Protein AF-A0A7C1C147-F1 (afdb_monomer_lite)

Sequence (130 aa):
MLKQEEIDILKSIWKKDAENFMTCPKCGSSLTIVQLGPRVKPGVDRILYETVVECSRCSFNIKTSSFTVYGAVKDFDDETIEIASWSSTGSREVYTFNHHLDKNLLKELKSSGELVEFLIVNGYAIVVIG

pLDDT: mean 88.06, std 9.58, range [57.97, 98.06]

Foldseek 3Di:
DDDPVLVVLVVQCQDQPPQRNQADPPPRAGKDKDFDDWDDDPPDLFTKTFIWTDGPPDGDIDTWIKGKFWFFFQDDDPFKTWGFGADSVRDTDIDIATENDDPVVSVVRNVVRDTWMFMAIPRYRYDTDD

Secondary structure (DSSP, 8-state):
---HHHHHHHHHHT-S-TTTTTB-TTTSPBEEEEEEEEE--TT--S-EEEEEEEESSSS-EEEEEEEEEEEEEEEE-SSEEEEEEE-TTS-EEEEEEEE---HHHHHHHHHHT--EEEEEETTEEEEEE-

Structure (mmCIF, N/CA/C/O backbone):
data_AF-A0A7C1C147-F1
#
_entry.id   AF-A0A7C1C147-F1
#
loop_
_atom_site.group_PDB
_atom_site.id
_atom_site.type_symbol
_atom_site.label_atom_id
_atom_site.label_alt_id
_atom_site.label_comp_id
_atom_site.label_asym_id
_atom_site.label_entity_id
_atom_site.label_seq_id
_atom_site.pdbx_PDB_ins_code
_atom_site.Cartn_x
_atom_site.Cartn_y
_atom_site.Cartn_z
_atom_site.occupancy
_atom_site.B_iso_or_equiv
_atom_site.auth_seq_id
_atom_site.auth_comp_id
_atom_site.auth_asym_id
_atom_site.auth_atom_id
_atom_site.pdbx_PDB_model_num
ATOM 1 N N . MET A 1 1 ? -16.489 -9.459 -3.087 1.00 62.50 1 MET A N 1
ATOM 2 C CA . MET A 1 1 ? -16.186 -8.037 -3.345 1.00 62.50 1 MET A CA 1
ATOM 3 C C . MET A 1 1 ? -16.601 -7.260 -2.116 1.00 62.50 1 MET A C 1
ATOM 5 O O . MET A 1 1 ? -17.591 -7.656 -1.512 1.00 62.50 1 MET A O 1
ATOM 9 N N . LEU A 1 2 ? -15.832 -6.238 -1.740 1.00 76.06 2 LEU A N 1
ATOM 10 C CA . LEU A 1 2 ? -16.212 -5.304 -0.679 1.00 76.06 2 LEU A CA 1
ATOM 11 C C . LEU A 1 2 ? -17.491 -4.555 -1.070 1.00 76.06 2 LEU A C 1
ATOM 13 O O . LEU A 1 2 ? -17.688 -4.254 -2.250 1.00 76.06 2 LEU A O 1
ATOM 17 N N . LYS A 1 3 ? -18.345 -4.256 -0.093 1.00 83.81 3 LYS A N 1
ATOM 18 C CA . LYS A 1 3 ? -19.471 -3.330 -0.260 1.00 83.81 3 LYS A CA 1
ATOM 19 C C . LYS A 1 3 ? -18.956 -1.891 -0.353 1.00 83.81 3 LYS A C 1
ATOM 21 O O . LYS A 1 3 ? -17.877 -1.586 0.148 1.00 83.81 3 LYS A O 1
ATOM 26 N N . GLN A 1 4 ? -19.744 -0.994 -0.947 1.00 83.06 4 GLN A N 1
ATOM 27 C CA . GLN A 1 4 ? -19.362 0.417 -1.089 1.00 83.06 4 GLN A CA 1
ATOM 28 C C . GLN A 1 4 ? -19.036 1.070 0.266 1.00 83.06 4 GLN A C 1
ATOM 30 O O . GLN A 1 4 ? -18.000 1.708 0.399 1.00 83.06 4 GLN A O 1
ATOM 35 N N . GLU A 1 5 ? -19.843 0.803 1.295 1.00 84.25 5 GLU A N 1
ATOM 36 C CA . GLU A 1 5 ? -19.602 1.280 2.666 1.00 84.25 5 GLU A CA 1
ATOM 37 C C . GLU A 1 5 ? -18.246 0.816 3.223 1.00 84.25 5 GLU A C 1
ATOM 39 O O . GLU A 1 5 ? -17.530 1.578 3.865 1.00 84.25 5 GLU A O 1
ATOM 44 N N . GLU A 1 6 ? -17.858 -0.432 2.950 1.00 83.69 6 GLU A N 1
ATOM 45 C CA . GLU A 1 6 ? -16.577 -0.992 3.385 1.00 83.69 6 GLU A CA 1
ATOM 46 C C . GLU A 1 6 ? -15.401 -0.338 2.643 1.00 83.69 6 GLU A C 1
ATOM 48 O O . GLU A 1 6 ? -14.361 -0.055 3.241 1.00 83.69 6 GLU A O 1
ATOM 53 N N . ILE A 1 7 ? -15.576 -0.045 1.350 1.00 83.25 7 ILE A N 1
ATOM 54 C CA . ILE A 1 7 ? -14.598 0.705 0.554 1.00 83.25 7 ILE A CA 1
ATOM 55 C C . ILE A 1 7 ? -14.424 2.110 1.132 1.00 83.25 7 ILE A C 1
ATOM 57 O O . ILE A 1 7 ? -13.290 2.548 1.312 1.00 83.25 7 ILE A O 1
ATOM 61 N N . ASP A 1 8 ? -15.515 2.800 1.451 1.00 84.94 8 ASP A N 1
ATOM 62 C CA . ASP A 1 8 ? -15.472 4.167 1.970 1.00 84.94 8 ASP A CA 1
ATOM 63 C C . ASP A 1 8 ? -14.829 4.225 3.363 1.00 84.94 8 ASP A C 1
ATOM 65 O O . ASP A 1 8 ? -14.016 5.112 3.634 1.00 84.94 8 ASP A O 1
ATOM 69 N N . ILE A 1 9 ? -15.093 3.225 4.212 1.00 86.12 9 ILE A N 1
ATOM 70 C CA . ILE A 1 9 ? -14.406 3.060 5.498 1.00 86.12 9 ILE A CA 1
ATOM 71 C C . ILE A 1 9 ? -12.903 2.843 5.288 1.00 86.12 9 ILE A C 1
ATOM 73 O O . ILE A 1 9 ? -12.106 3.532 5.922 1.00 86.12 9 ILE A O 1
ATOM 77 N N . LEU A 1 10 ? -12.488 1.945 4.388 1.00 85.31 10 LEU A N 1
ATOM 78 C CA . LEU A 1 10 ? -11.062 1.730 4.103 1.00 85.31 10 LEU A CA 1
ATOM 79 C C . LEU A 1 10 ? -10.394 3.005 3.597 1.00 85.31 10 LEU A C 1
ATOM 81 O O . LEU A 1 10 ? -9.358 3.394 4.121 1.00 85.31 10 LEU A O 1
ATOM 85 N N . LYS A 1 11 ? -11.018 3.703 2.643 1.00 82.81 11 LYS A N 1
ATOM 86 C CA . LYS A 1 11 ? -10.525 5.001 2.165 1.00 82.81 11 LYS A CA 1
ATOM 87 C C . LYS A 1 11 ? -10.357 5.996 3.308 1.00 82.81 11 LYS A C 1
ATOM 89 O O . LYS A 1 11 ? -9.387 6.743 3.309 1.00 82.81 11 LYS A O 1
ATOM 94 N N . SER A 1 12 ? -11.278 6.002 4.276 1.00 82.88 12 SER A N 1
ATOM 95 C CA . SER A 1 12 ? -11.190 6.872 5.451 1.00 82.88 12 SER A CA 1
ATOM 96 C C . SER A 1 12 ? -10.023 6.518 6.377 1.00 82.88 12 SER A C 1
ATOM 98 O O . SER A 1 12 ? -9.395 7.428 6.903 1.00 82.88 12 SER A O 1
ATOM 100 N N . ILE A 1 13 ? -9.680 5.231 6.508 1.00 86.31 13 ILE A N 1
ATOM 101 C CA . ILE A 1 13 ? -8.523 4.757 7.289 1.00 86.31 13 ILE A CA 1
ATOM 102 C C . ILE A 1 13 ? -7.201 5.196 6.638 1.00 86.31 13 ILE A C 1
ATOM 104 O O . ILE A 1 13 ? -6.216 5.450 7.331 1.00 86.31 13 ILE A O 1
ATOM 108 N N . TRP A 1 14 ? -7.191 5.308 5.306 1.00 83.94 14 TRP A N 1
ATOM 109 C CA . TRP A 1 14 ? -6.038 5.745 4.513 1.00 83.94 14 TRP A CA 1
ATOM 110 C C . TRP A 1 14 ? -5.969 7.265 4.303 1.00 83.94 14 TRP A C 1
ATOM 112 O O . TRP A 1 14 ? -5.057 7.738 3.621 1.00 83.94 14 TRP A O 1
ATOM 122 N N . LYS A 1 15 ? -6.935 8.04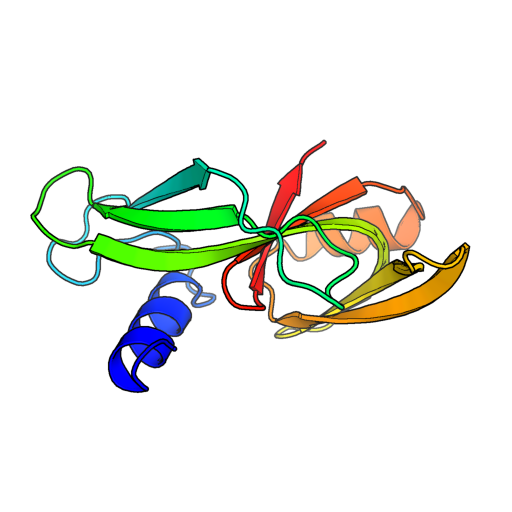3 4.822 1.00 72.56 15 LYS A N 1
ATOM 123 C CA . LYS A 1 15 ? -6.991 9.494 4.585 1.00 72.56 15 LYS A CA 1
ATOM 124 C C . LYS A 1 15 ? -5.733 10.196 5.090 1.00 72.56 15 LYS A C 1
ATOM 126 O O . LYS A 1 15 ? -5.102 9.788 6.055 1.00 72.56 15 LYS A O 1
ATOM 131 N N . LYS A 1 16 ? -5.406 11.289 4.400 1.00 57.97 16 LYS A N 1
ATOM 132 C CA . LYS A 1 16 ? -4.151 12.048 4.481 1.00 57.97 16 LYS A CA 1
ATOM 133 C C . LYS A 1 16 ? -3.917 12.806 5.798 1.00 57.97 16 LYS A C 1
ATOM 135 O O . LYS A 1 16 ? -2.849 13.385 5.969 1.00 57.97 16 LYS A O 1
ATOM 140 N N . ASP A 1 17 ? -4.874 12.791 6.722 1.00 65.44 17 ASP A N 1
ATOM 141 C CA . ASP A 1 17 ? -4.713 13.428 8.027 1.00 65.44 17 ASP A CA 1
ATOM 142 C C . ASP A 1 17 ? -3.870 12.517 8.922 1.00 65.44 17 ASP A C 1
ATOM 144 O O . ASP A 1 17 ? -4.345 11.485 9.395 1.00 65.44 17 ASP A O 1
ATOM 148 N N . ALA A 1 18 ? -2.610 12.900 9.144 1.00 59.09 18 ALA A N 1
ATOM 149 C CA . ALA A 1 18 ? -1.628 12.126 9.909 1.00 59.09 18 ALA A CA 1
ATOM 150 C C . ALA A 1 18 ? -2.103 11.739 11.327 1.00 59.09 18 ALA A C 1
ATOM 152 O O . ALA A 1 18 ? -1.648 10.739 11.871 1.00 59.09 18 ALA A O 1
ATOM 153 N N . GLU A 1 19 ? -3.044 12.487 11.913 1.00 63.78 19 GLU A N 1
ATOM 154 C CA . GLU A 1 19 ? -3.645 12.166 13.216 1.00 63.78 19 GLU A CA 1
ATOM 155 C C . GLU A 1 19 ? -4.578 10.941 13.172 1.00 63.78 19 GLU A C 1
ATOM 157 O O . GLU A 1 19 ? -4.815 10.302 14.196 1.00 63.78 19 GLU A O 1
ATOM 162 N N . ASN A 1 20 ? -5.102 10.594 11.993 1.00 69.31 20 ASN A N 1
ATOM 163 C CA . ASN A 1 20 ? -6.123 9.561 11.816 1.00 69.31 20 ASN A CA 1
ATOM 164 C C . ASN A 1 20 ? -5.683 8.397 10.911 1.00 69.31 20 ASN A C 1
ATOM 166 O O . ASN A 1 20 ? -6.481 7.485 10.670 1.00 69.31 20 ASN A O 1
ATOM 170 N N . PHE A 1 21 ? -4.437 8.391 10.421 1.00 83.69 21 PHE A N 1
ATOM 171 C CA . PHE A 1 21 ? -3.915 7.261 9.654 1.00 83.69 21 PHE A CA 1
ATOM 172 C C . PHE A 1 21 ? -3.888 6.002 10.519 1.00 83.69 21 PHE A C 1
ATOM 174 O O . PHE A 1 21 ? -3.368 6.011 11.634 1.00 83.69 21 PHE A O 1
ATOM 181 N N . MET A 1 22 ? -4.438 4.902 9.996 1.00 88.50 22 MET A N 1
ATOM 182 C CA . MET A 1 22 ? -4.506 3.634 10.730 1.00 88.50 22 MET A CA 1
ATOM 183 C C . MET A 1 22 ? -5.239 3.742 12.081 1.00 88.50 22 MET A C 1
ATOM 185 O O . MET A 1 22 ? -5.003 2.949 12.995 1.00 88.50 22 MET A O 1
ATOM 189 N N . THR A 1 23 ? -6.189 4.675 12.185 1.00 89.75 23 THR A N 1
ATOM 190 C CA . THR A 1 23 ? -7.041 4.858 13.363 1.00 89.75 23 THR A CA 1
ATOM 191 C C . THR A 1 23 ? -8.396 4.176 13.173 1.00 89.75 23 THR A C 1
ATOM 193 O O . THR A 1 23 ? -9.053 4.282 12.138 1.00 89.75 23 THR A O 1
ATOM 196 N N . CYS A 1 24 ? -8.843 3.446 14.195 1.00 90.81 24 CYS A N 1
ATOM 197 C CA . CYS A 1 24 ? -10.089 2.697 14.163 1.00 90.81 24 CYS A CA 1
ATOM 198 C C . CYS A 1 24 ? -11.298 3.645 14.146 1.00 90.81 24 CYS A C 1
ATOM 200 O O . CYS A 1 24 ? -11.493 4.387 15.113 1.00 90.81 24 CYS A O 1
ATOM 202 N N . PRO A 1 25 ? -12.201 3.538 13.154 1.00 89.62 25 PRO A N 1
ATOM 203 C CA . PRO A 1 25 ? -13.353 4.433 13.040 1.00 89.62 25 PRO A CA 1
ATOM 204 C C . PRO A 1 25 ? -14.410 4.219 14.136 1.00 89.62 25 PRO A C 1
ATOM 206 O O . PRO A 1 25 ? -15.299 5.047 14.299 1.00 89.62 25 PRO A O 1
ATOM 209 N N . LYS A 1 26 ? -14.347 3.108 14.888 1.00 91.31 26 LYS A N 1
ATOM 210 C CA . LYS A 1 26 ? -15.299 2.812 15.972 1.00 91.31 26 LYS A CA 1
ATOM 211 C C . LYS A 1 26 ? -14.854 3.309 17.345 1.00 91.31 26 LYS A C 1
ATOM 213 O O . LYS A 1 26 ? -15.705 3.637 18.163 1.00 91.31 26 LYS A O 1
ATOM 218 N N . CYS A 1 27 ? -13.554 3.288 17.636 1.00 92.19 27 CYS A N 1
ATOM 219 C CA . CYS A 1 27 ? -13.055 3.540 18.994 1.00 92.19 27 CYS A CA 1
ATOM 220 C C . CYS A 1 27 ? -11.766 4.371 19.061 1.00 92.19 27 CYS A C 1
ATOM 222 O O . CYS A 1 27 ? -11.197 4.500 20.144 1.00 92.19 27 CYS A O 1
ATOM 224 N N . GLY A 1 28 ? -11.264 4.872 17.927 1.00 89.62 28 GLY A N 1
ATOM 225 C CA . GLY A 1 28 ? -10.069 5.721 17.859 1.00 89.62 28 GLY A CA 1
ATOM 226 C C . GLY A 1 28 ? -8.748 5.031 18.219 1.00 89.62 28 GLY A C 1
ATOM 227 O O . GLY A 1 28 ? -7.735 5.696 18.371 1.00 89.62 28 GLY A O 1
ATOM 228 N N . SER A 1 29 ? -8.737 3.709 18.413 1.00 91.50 29 SER A N 1
ATOM 229 C CA . SER A 1 29 ? -7.512 2.947 18.712 1.00 91.50 29 SER A CA 1
ATOM 230 C C . SER A 1 29 ? -6.770 2.560 17.435 1.00 91.50 29 SER A C 1
ATOM 232 O O . SER A 1 29 ? -7.347 2.630 16.354 1.00 91.50 29 SER A O 1
ATOM 234 N N . SER A 1 30 ? -5.517 2.126 17.545 1.00 91.69 30 SER A N 1
ATOM 235 C CA . SER A 1 30 ? -4.726 1.724 16.382 1.00 91.69 30 SER A CA 1
ATOM 236 C C . SER A 1 30 ? -5.302 0.495 15.674 1.00 91.69 30 SER A C 1
ATOM 238 O O . SER A 1 30 ? -5.831 -0.437 16.295 1.00 91.69 30 SER A O 1
ATOM 240 N N . LEU A 1 31 ? -5.17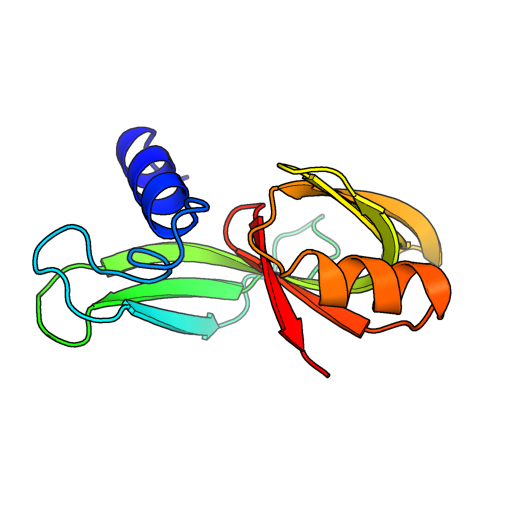5 0.506 14.352 1.00 92.81 31 LEU A N 1
ATOM 241 C CA . LEU A 1 31 ? -5.450 -0.621 13.477 1.00 92.81 31 LEU A CA 1
ATOM 242 C C . LEU A 1 31 ? -4.167 -1.402 13.192 1.00 92.81 31 LEU A C 1
ATOM 244 O O . LEU A 1 31 ? -3.053 -0.903 13.330 1.00 92.81 31 LEU A O 1
ATOM 248 N N . THR A 1 32 ? -4.324 -2.651 12.783 1.00 93.00 32 THR A N 1
ATOM 249 C CA . THR A 1 32 ? -3.241 -3.527 12.335 1.00 93.00 32 THR A CA 1
ATOM 250 C C . THR A 1 32 ? -3.639 -4.172 11.018 1.00 93.00 32 THR A C 1
ATOM 252 O O . THR A 1 32 ? -4.811 -4.485 10.805 1.00 93.00 32 THR A O 1
ATOM 255 N N . ILE A 1 33 ? -2.667 -4.342 10.123 1.00 93.44 33 ILE A N 1
ATOM 256 C CA . ILE A 1 33 ? -2.846 -5.021 8.839 1.00 93.44 33 ILE A CA 1
ATOM 257 C C . ILE A 1 33 ? -2.278 -6.426 8.979 1.00 93.44 33 ILE A C 1
ATOM 259 O O . ILE A 1 33 ? -1.084 -6.595 9.206 1.00 93.44 33 ILE A O 1
ATOM 263 N N . VAL A 1 34 ? -3.136 -7.427 8.831 1.00 92.94 34 VAL A N 1
ATOM 264 C CA . VAL A 1 34 ? -2.769 -8.839 8.920 1.00 92.94 34 VAL A CA 1
ATOM 265 C C . VAL A 1 34 ? -2.906 -9.461 7.536 1.00 92.94 34 VAL A C 1
ATOM 267 O O . VAL A 1 34 ? -4.017 -9.593 7.016 1.00 92.94 34 VAL A O 1
ATOM 270 N N . GLN A 1 35 ? -1.781 -9.836 6.926 1.00 91.31 35 GLN A N 1
ATOM 271 C CA . GLN A 1 35 ? -1.771 -10.644 5.706 1.00 91.31 35 GLN A CA 1
ATOM 272 C C . GLN A 1 35 ? -1.988 -12.116 6.082 1.00 91.31 35 GLN A C 1
ATOM 274 O O . GLN A 1 35 ? -1.227 -12.695 6.852 1.00 91.31 35 GLN A O 1
ATOM 279 N N . LEU A 1 36 ? -3.068 -12.702 5.570 1.00 89.75 36 LEU A N 1
ATOM 280 C CA . LEU A 1 36 ? -3.411 -14.114 5.722 1.00 89.75 36 LEU A CA 1
ATOM 281 C C . LEU A 1 36 ? -2.825 -14.927 4.556 1.00 89.75 36 LEU A C 1
ATOM 283 O O . LEU A 1 36 ? -1.913 -14.485 3.863 1.00 89.75 36 LEU A O 1
ATOM 287 N N . GLY A 1 37 ? -3.349 -16.133 4.327 1.00 84.19 37 GLY A N 1
ATOM 288 C CA . GLY A 1 37 ? -2.898 -17.000 3.244 1.00 84.19 37 GLY A CA 1
ATOM 289 C C . GLY A 1 37 ? -3.012 -16.355 1.851 1.00 84.19 37 GLY A C 1
ATOM 290 O O . GLY A 1 37 ? -3.919 -15.547 1.600 1.00 84.19 37 GLY A O 1
ATOM 291 N N . PRO A 1 38 ? -2.112 -16.724 0.921 1.00 86.38 38 PRO A N 1
ATOM 292 C CA . PRO A 1 38 ? -2.162 -16.234 -0.445 1.00 86.38 38 PRO A CA 1
ATOM 293 C C . PRO A 1 38 ? -3.427 -16.732 -1.156 1.00 86.38 38 PRO A C 1
ATOM 295 O O . PRO A 1 38 ? -3.819 -17.896 -1.058 1.00 86.38 38 PRO A O 1
ATOM 298 N N . ARG A 1 39 ? -4.045 -15.846 -1.931 1.00 80.25 39 ARG A N 1
ATOM 299 C CA . ARG A 1 39 ? -5.103 -16.148 -2.892 1.00 80.25 39 ARG A CA 1
ATOM 300 C C . ARG A 1 39 ? -4.509 -16.195 -4.288 1.00 80.25 39 ARG A C 1
ATOM 302 O O . ARG A 1 39 ? -4.333 -15.168 -4.940 1.00 80.25 39 ARG A O 1
ATOM 309 N N . VAL A 1 40 ? -4.273 -17.405 -4.777 1.00 69.31 40 VAL A N 1
ATOM 310 C CA . VAL A 1 40 ? -3.936 -17.615 -6.185 1.00 69.31 40 VAL A CA 1
ATOM 311 C C . VAL A 1 40 ? -5.235 -17.580 -6.985 1.00 69.31 40 VAL A C 1
ATOM 313 O O . VAL A 1 40 ? -6.106 -18.431 -6.808 1.00 69.31 40 VAL A O 1
ATOM 316 N N . LYS A 1 41 ? -5.398 -16.568 -7.840 1.00 66.88 41 LYS A N 1
ATOM 317 C CA . LYS A 1 41 ? -6.498 -16.515 -8.807 1.00 66.88 41 LYS A CA 1
ATOM 318 C C . LYS A 1 41 ? -5.962 -16.838 -10.201 1.00 66.88 41 LYS A C 1
ATOM 320 O O . LYS A 1 41 ? -4.975 -16.227 -10.602 1.00 66.88 41 LYS A O 1
ATOM 325 N N . PRO A 1 42 ? -6.613 -17.738 -10.958 1.00 59.44 42 PRO A N 1
ATOM 326 C CA . PRO A 1 42 ? -6.266 -17.963 -12.357 1.00 59.44 42 PRO A CA 1
ATOM 327 C C . PRO A 1 42 ? -6.292 -16.645 -13.147 1.00 59.44 42 PRO A C 1
ATOM 329 O O . PRO A 1 42 ? -7.256 -15.888 -13.037 1.00 59.44 42 PRO A O 1
ATOM 332 N N . GLY A 1 43 ? -5.233 -16.372 -13.914 1.00 63.72 43 GLY A N 1
ATOM 333 C CA . GLY A 1 43 ? -5.097 -15.156 -14.728 1.00 63.72 43 GLY A CA 1
ATOM 334 C C . GLY A 1 43 ? -4.699 -13.888 -13.963 1.00 63.72 43 GLY A C 1
ATOM 335 O O . GLY A 1 43 ? -4.715 -12.809 -14.547 1.00 63.72 43 GLY A O 1
ATOM 336 N N . VAL A 1 44 ? -4.372 -13.989 -12.670 1.00 65.62 44 VAL A N 1
ATOM 337 C CA . VAL A 1 44 ? -3.748 -12.898 -11.914 1.00 65.62 44 VAL A CA 1
ATOM 338 C C . VAL A 1 44 ? -2.302 -13.270 -11.659 1.00 65.62 44 VAL A C 1
ATOM 340 O O . VAL A 1 44 ? -2.012 -14.173 -10.878 1.00 65.62 44 VAL A O 1
ATOM 343 N N . ASP A 1 45 ? -1.391 -12.528 -12.270 1.00 70.88 45 ASP A N 1
ATOM 344 C CA . ASP A 1 45 ? 0.027 -12.872 -12.217 1.00 70.88 45 ASP A CA 1
ATOM 345 C C . ASP A 1 45 ? 0.764 -12.277 -11.005 1.00 70.88 45 ASP A C 1
ATOM 347 O O . ASP A 1 45 ? 1.991 -12.203 -10.958 1.00 70.88 45 ASP A O 1
ATOM 351 N N . ARG A 1 46 ? -0.000 -11.819 -10.014 1.00 75.94 46 ARG A N 1
ATOM 352 C CA . ARG A 1 46 ? 0.500 -11.303 -8.743 1.00 75.94 46 ARG A CA 1
ATOM 353 C C . ARG A 1 46 ? -0.018 -12.168 -7.617 1.00 75.94 46 ARG A C 1
ATOM 355 O O . ARG A 1 46 ? -1.192 -12.542 -7.601 1.00 75.94 46 ARG A O 1
ATOM 362 N N . ILE A 1 47 ? 0.844 -12.427 -6.640 1.00 83.62 47 ILE A N 1
ATOM 363 C CA . ILE A 1 47 ? 0.435 -13.086 -5.405 1.00 83.62 47 ILE A CA 1
ATOM 364 C C . ILE A 1 47 ? -0.403 -12.084 -4.612 1.00 83.62 47 ILE A C 1
ATOM 366 O O . ILE A 1 47 ? 0.110 -11.114 -4.057 1.00 83.62 47 ILE A O 1
ATOM 370 N N . LEU A 1 48 ? -1.714 -12.303 -4.608 1.00 89.19 48 LEU A N 1
ATOM 371 C CA . LEU A 1 48 ? -2.638 -11.569 -3.757 1.00 89.19 48 LEU A CA 1
ATOM 372 C C . LEU A 1 48 ? -2.692 -12.254 -2.397 1.00 89.19 48 LEU A C 1
ATOM 374 O O . LEU A 1 48 ? -2.741 -13.479 -2.322 1.00 89.19 48 LEU A O 1
ATOM 378 N N . TYR A 1 49 ? -2.779 -11.477 -1.332 1.00 90.69 49 TYR A N 1
ATOM 379 C CA . TYR A 1 49 ? -3.014 -11.975 0.015 1.00 90.69 49 TYR A CA 1
ATOM 380 C C . TYR A 1 49 ? -4.429 -11.613 0.442 1.00 90.69 49 TYR A C 1
ATOM 382 O O . TYR A 1 49 ? -4.882 -10.481 0.238 1.00 90.69 49 TYR A O 1
ATOM 390 N N . GLU A 1 50 ? -5.139 -12.562 1.058 1.00 91.31 50 GLU A N 1
ATOM 391 C CA . GLU A 1 50 ? -6.267 -12.171 1.902 1.00 91.31 50 GLU A CA 1
ATOM 392 C C . GLU A 1 50 ? -5.720 -11.292 3.027 1.00 91.31 50 GLU A C 1
ATOM 394 O O . GLU A 1 50 ? -4.666 -11.568 3.590 1.00 91.31 50 GLU A O 1
ATOM 399 N N . THR A 1 51 ? -6.373 -10.174 3.317 1.00 92.75 51 THR A N 1
ATOM 400 C CA . THR A 1 51 ? -5.863 -9.211 4.297 1.00 92.75 51 THR A CA 1
ATOM 401 C C . THR A 1 51 ? -6.984 -8.779 5.211 1.00 92.75 51 THR A C 1
ATOM 403 O O . THR A 1 51 ? -8.088 -8.506 4.748 1.00 92.75 51 THR A O 1
ATOM 406 N N . VAL A 1 52 ? -6.713 -8.716 6.507 1.00 94.25 52 VAL A N 1
ATOM 407 C CA . VAL A 1 52 ? -7.647 -8.191 7.500 1.00 94.25 52 VAL A CA 1
ATOM 408 C C . VAL A 1 52 ? -7.049 -6.922 8.077 1.00 94.25 52 VAL A C 1
ATOM 410 O O . VAL A 1 52 ? -5.907 -6.927 8.524 1.00 94.25 52 VAL A O 1
ATOM 413 N N . VAL A 1 53 ? -7.813 -5.832 8.048 1.00 94.00 53 VAL A N 1
ATOM 414 C CA . VAL A 1 53 ? -7.502 -4.640 8.840 1.00 94.00 53 VAL A CA 1
ATOM 415 C C . VAL A 1 53 ? -8.357 -4.713 10.094 1.00 94.00 53 VAL A C 1
ATOM 417 O O . VAL A 1 53 ? -9.585 -4.677 10.002 1.00 94.00 53 VAL A O 1
ATOM 420 N N . GLU A 1 54 ? -7.727 -4.865 11.252 1.00 95.31 54 GLU A N 1
ATOM 421 C CA . GLU A 1 54 ? -8.411 -5.092 12.528 1.00 95.31 54 GLU A CA 1
ATOM 422 C C . GLU A 1 54 ? -7.984 -4.103 13.607 1.00 95.31 54 GLU A C 1
ATOM 424 O O . GLU A 1 54 ? -6.883 -3.559 13.580 1.00 95.31 54 GLU A O 1
ATOM 429 N N . CYS A 1 55 ? -8.891 -3.835 14.545 1.00 94.25 55 CYS A N 1
ATOM 430 C CA . CYS A 1 55 ? -8.631 -2.975 15.689 1.00 94.25 55 CYS A CA 1
ATOM 431 C C . CYS A 1 55 ? -8.097 -3.783 16.868 1.00 94.25 55 CYS A C 1
ATOM 433 O O . CYS A 1 55 ? -8.686 -4.785 17.260 1.00 94.25 55 CYS A O 1
ATOM 435 N N . SER A 1 56 ? -7.047 -3.272 17.506 1.00 90.31 56 SER A N 1
ATOM 436 C CA . SER A 1 56 ? -6.445 -3.882 18.698 1.00 90.31 56 SER A CA 1
ATOM 437 C C . SER A 1 56 ? -7.344 -3.851 19.945 1.00 90.31 56 SER A C 1
ATOM 439 O O . SER A 1 56 ? -7.081 -4.565 20.911 1.00 90.31 56 SER A O 1
ATOM 441 N N . ARG A 1 57 ? -8.402 -3.023 19.953 1.00 95.38 57 ARG A N 1
ATOM 442 C CA . ARG A 1 57 ? -9.232 -2.755 21.143 1.00 95.38 57 ARG A CA 1
ATOM 443 C C . ARG A 1 57 ? -10.701 -3.160 21.019 1.00 95.38 57 ARG A C 1
ATOM 445 O O . ARG A 1 57 ? -11.325 -3.468 22.031 1.00 95.38 57 ARG A O 1
ATOM 452 N N . CYS A 1 58 ? -11.293 -3.108 19.827 1.00 95.00 58 CYS A N 1
ATOM 453 C CA . CYS A 1 58 ? -12.719 -3.398 19.631 1.00 95.00 58 CYS A CA 1
ATOM 454 C C . CYS A 1 58 ? -12.943 -4.404 18.498 1.00 95.00 58 CYS A C 1
ATOM 456 O O . CYS A 1 58 ? -12.024 -4.739 17.764 1.00 95.00 58 CYS A O 1
ATOM 458 N N . SER A 1 59 ? -14.187 -4.844 18.300 1.00 95.12 59 SER A N 1
ATOM 459 C CA . SER A 1 59 ? -14.554 -5.851 17.291 1.00 95.12 59 SER A CA 1
ATOM 460 C C . SER A 1 59 ? -14.534 -5.358 15.835 1.00 95.12 59 SER A C 1
ATOM 462 O O . SER A 1 59 ? -15.059 -6.029 14.945 1.00 95.12 59 SER A O 1
ATOM 464 N N . PHE A 1 60 ? -13.975 -4.175 15.564 1.00 94.25 60 PHE A N 1
ATOM 465 C CA . PHE A 1 60 ? -13.826 -3.681 14.200 1.00 94.25 60 PHE A CA 1
ATOM 466 C C . PHE A 1 60 ? -12.815 -4.534 13.431 1.00 94.25 60 PHE A C 1
ATOM 468 O O . PHE A 1 60 ? -11.653 -4.627 13.818 1.00 94.25 60 PHE A O 1
ATOM 475 N N . ASN A 1 61 ? -13.260 -5.103 12.315 1.00 93.94 61 ASN A N 1
ATOM 476 C CA . ASN A 1 61 ? -12.401 -5.715 11.316 1.00 93.94 61 ASN A CA 1
ATOM 477 C C . ASN A 1 61 ? -13.010 -5.525 9.926 1.00 93.94 61 ASN A C 1
ATOM 479 O O . ASN A 1 61 ? -14.231 -5.426 9.784 1.00 93.94 61 ASN A O 1
ATOM 483 N N . ILE A 1 62 ? -12.154 -5.482 8.911 1.00 93.50 62 ILE A N 1
ATOM 484 C CA . ILE A 1 62 ? -12.555 -5.420 7.509 1.00 93.50 62 ILE A CA 1
ATOM 485 C C . ILE A 1 62 ? -11.635 -6.303 6.669 1.00 93.50 62 ILE A C 1
ATOM 487 O O . ILE A 1 62 ? -10.411 -6.262 6.798 1.00 93.50 62 ILE A O 1
ATOM 491 N N . LYS A 1 63 ? -12.233 -7.137 5.815 1.00 92.06 63 LYS A N 1
ATOM 492 C CA . LYS A 1 63 ? -11.508 -8.073 4.948 1.00 92.06 63 LYS A CA 1
ATOM 493 C C . LYS A 1 63 ? -11.270 -7.446 3.585 1.00 92.06 63 LYS A C 1
ATOM 495 O O . LYS A 1 63 ? -12.215 -7.093 2.897 1.00 92.06 63 LYS A O 1
ATOM 500 N N . THR A 1 64 ? -10.022 -7.375 3.162 1.00 91.38 64 THR A N 1
ATOM 501 C CA . THR A 1 64 ? -9.599 -6.804 1.886 1.00 91.38 64 THR A CA 1
ATOM 502 C C . THR A 1 64 ? -8.548 -7.693 1.216 1.00 91.38 64 THR A C 1
ATOM 504 O O . THR A 1 64 ? -8.372 -8.862 1.568 1.00 91.38 64 THR A O 1
ATOM 507 N N . SER A 1 65 ? -7.881 -7.168 0.197 1.00 90.62 65 SER A N 1
ATOM 508 C CA . SER A 1 65 ? -6.739 -7.805 -0.441 1.00 90.62 65 SER A CA 1
ATOM 509 C C . SER A 1 65 ? -5.547 -6.866 -0.444 1.00 90.62 65 SER A C 1
ATOM 511 O O . SER A 1 65 ? -5.698 -5.648 -0.591 1.00 90.62 65 SER A O 1
ATOM 513 N N . SER A 1 66 ? -4.370 -7.457 -0.305 1.00 93.06 66 SER A N 1
ATOM 514 C CA . SER A 1 66 ? -3.107 -6.761 -0.480 1.00 93.06 66 SER A CA 1
ATOM 515 C C . SER A 1 66 ? -2.187 -7.527 -1.413 1.00 93.06 66 SER A C 1
ATOM 517 O O . SER A 1 66 ? -2.388 -8.711 -1.684 1.00 93.06 66 SER A O 1
ATOM 519 N N . PHE A 1 67 ? -1.202 -6.823 -1.938 1.00 92.31 67 PHE A N 1
ATOM 520 C CA . PHE A 1 67 ? -0.089 -7.377 -2.692 1.00 92.31 67 PHE A CA 1
ATOM 521 C C . PHE A 1 67 ? 1.069 -6.394 -2.614 1.00 92.31 67 PHE A C 1
ATOM 523 O O . PHE A 1 67 ? 0.882 -5.239 -2.224 1.00 92.31 67 PHE A O 1
ATOM 530 N N . THR A 1 68 ? 2.252 -6.840 -3.008 1.00 92.38 68 THR A N 1
ATOM 531 C CA . THR A 1 68 ? 3.407 -5.961 -3.117 1.00 92.38 68 THR A CA 1
ATOM 532 C C . THR A 1 68 ? 3.731 -5.642 -4.570 1.00 92.38 68 THR A C 1
ATOM 534 O O . THR A 1 68 ? 3.403 -6.397 -5.491 1.00 92.38 68 THR A O 1
ATOM 537 N N . VAL A 1 69 ? 4.326 -4.473 -4.788 1.00 92.62 69 VAL A N 1
ATOM 538 C CA . VAL A 1 69 ? 4.879 -4.059 -6.080 1.00 92.62 69 VAL A CA 1
ATOM 539 C C . VAL A 1 69 ? 6.323 -3.666 -5.853 1.00 92.62 69 VAL A C 1
ATOM 541 O O . VAL A 1 69 ? 6.585 -2.727 -5.115 1.00 92.62 69 VAL A O 1
ATOM 544 N N . TYR A 1 70 ? 7.253 -4.356 -6.504 1.00 92.94 70 TYR A N 1
ATOM 545 C CA . TYR A 1 70 ? 8.663 -3.983 -6.492 1.00 92.94 70 TYR A CA 1
ATOM 546 C C . TYR A 1 70 ? 8.970 -3.064 -7.677 1.00 92.94 70 TYR A C 1
ATOM 548 O O . TYR A 1 70 ? 8.751 -3.458 -8.826 1.00 92.94 70 TYR A O 1
ATOM 556 N N . GLY A 1 71 ? 9.433 -1.839 -7.437 1.00 94.44 71 GLY A N 1
ATOM 557 C CA . GLY A 1 71 ? 9.642 -0.866 -8.510 1.00 94.44 71 GLY A CA 1
ATOM 558 C C . GLY A 1 71 ? 10.259 0.453 -8.063 1.00 94.44 71 GLY A C 1
ATOM 559 O O . GLY A 1 71 ? 10.553 0.648 -6.889 1.00 94.44 71 GLY A O 1
ATOM 560 N N . ALA A 1 72 ? 10.445 1.360 -9.021 1.00 96.00 72 ALA A N 1
ATOM 561 C CA . ALA A 1 72 ? 10.923 2.720 -8.778 1.00 96.00 72 ALA A CA 1
ATOM 562 C C . ALA A 1 72 ? 9.768 3.720 -8.868 1.00 96.00 72 ALA A C 1
ATOM 564 O O . ALA A 1 72 ? 8.851 3.561 -9.683 1.00 96.00 72 ALA A O 1
ATOM 565 N N . VAL A 1 73 ? 9.844 4.790 -8.077 1.00 97.44 73 VAL A N 1
ATOM 566 C CA . VAL A 1 73 ? 8.915 5.920 -8.190 1.00 97.44 73 VAL A CA 1
ATOM 567 C C . VAL A 1 73 ? 9.181 6.645 -9.508 1.00 97.44 73 VAL A C 1
ATOM 569 O O . VAL A 1 73 ? 10.255 7.208 -9.711 1.00 97.44 73 VAL A O 1
ATOM 572 N N . LYS A 1 74 ? 8.199 6.636 -10.411 1.00 97.06 74 LYS A N 1
ATOM 573 C CA . LYS A 1 74 ? 8.261 7.357 -11.689 1.00 97.06 74 LYS A CA 1
ATOM 574 C C . LYS A 1 74 ? 7.740 8.781 -11.533 1.00 97.06 74 LYS A C 1
ATOM 576 O O . LYS A 1 74 ? 8.402 9.730 -11.950 1.00 97.06 74 LYS A O 1
ATOM 581 N N . ASP A 1 75 ? 6.568 8.924 -10.924 1.00 97.94 75 ASP A N 1
ATOM 582 C CA . ASP A 1 75 ? 5.959 10.210 -10.601 1.00 97.94 75 ASP A CA 1
ATOM 583 C C . ASP A 1 75 ? 5.006 10.085 -9.407 1.00 97.94 75 ASP A C 1
ATOM 585 O O . ASP A 1 75 ? 4.664 8.973 -9.006 1.00 97.94 75 ASP A O 1
ATOM 589 N N . PHE A 1 76 ? 4.608 11.208 -8.817 1.00 97.00 76 PHE A N 1
ATOM 590 C CA . PHE A 1 76 ? 3.589 11.250 -7.769 1.00 97.00 76 PHE A CA 1
ATOM 591 C C . PHE A 1 76 ? 3.022 12.663 -7.619 1.00 97.00 76 PHE A C 1
ATOM 593 O O . PHE A 1 76 ? 3.708 13.658 -7.875 1.00 97.00 76 PHE A O 1
ATOM 600 N N . ASP A 1 77 ? 1.788 12.742 -7.140 1.00 95.38 77 ASP A N 1
ATOM 601 C CA . ASP A 1 77 ? 1.150 13.982 -6.722 1.00 95.38 77 ASP A CA 1
ATOM 602 C C . ASP A 1 77 ? 0.692 13.886 -5.259 1.00 95.38 77 ASP A C 1
ATOM 604 O O . ASP A 1 77 ? 1.363 13.282 -4.423 1.00 95.38 77 ASP A O 1
ATOM 608 N N . ASP A 1 78 ? -0.374 14.593 -4.901 1.00 90.75 78 ASP A N 1
ATOM 609 C CA . ASP A 1 78 ? -0.899 14.584 -3.545 1.00 90.75 78 ASP A CA 1
ATOM 610 C C . ASP A 1 78 ? -1.876 13.422 -3.280 1.00 90.75 78 ASP A C 1
ATOM 612 O O . ASP A 1 78 ? -2.208 13.175 -2.120 1.00 90.75 78 ASP A O 1
ATOM 616 N N . GLU A 1 79 ? -2.337 12.718 -4.305 1.00 91.62 79 GLU A N 1
ATOM 617 C CA . GLU A 1 79 ? -3.306 11.626 -4.201 1.00 91.62 79 GLU A CA 1
ATOM 618 C C . GLU A 1 79 ? -2.749 10.308 -4.736 1.00 91.62 79 GLU A C 1
ATOM 620 O O . GLU A 1 79 ? -3.056 9.243 -4.191 1.00 91.62 79 GLU A O 1
ATOM 625 N N . THR A 1 80 ? -1.928 10.369 -5.784 1.00 96.25 80 THR A N 1
ATOM 626 C CA . THR A 1 80 ? -1.508 9.222 -6.581 1.00 96.25 80 THR A CA 1
ATOM 627 C C . THR A 1 80 ? 0.006 9.102 -6.730 1.00 96.25 80 THR A C 1
ATOM 629 O O . THR A 1 80 ? 0.755 10.075 -6.691 1.00 96.25 80 THR A O 1
ATOM 632 N N . ILE A 1 81 ? 0.457 7.860 -6.890 1.00 96.88 81 ILE A N 1
ATOM 633 C CA . ILE A 1 81 ? 1.840 7.486 -7.175 1.00 96.88 81 ILE A CA 1
ATOM 634 C C . ILE A 1 81 ? 1.878 6.614 -8.426 1.00 96.88 81 ILE A C 1
ATOM 636 O O . ILE A 1 81 ? 1.079 5.686 -8.575 1.00 96.88 81 ILE A O 1
ATOM 640 N N . GLU A 1 82 ? 2.837 6.887 -9.303 1.00 98.06 82 GLU A N 1
ATOM 641 C CA . GLU A 1 82 ? 3.204 6.044 -10.432 1.00 98.06 82 GLU A CA 1
ATOM 642 C C . GLU A 1 82 ? 4.456 5.230 -10.097 1.00 98.06 82 GLU A C 1
ATOM 644 O O . GLU A 1 82 ? 5.538 5.777 -9.867 1.00 98.06 82 GLU A O 1
ATOM 649 N N . ILE A 1 83 ? 4.328 3.906 -10.130 1.00 96.62 83 ILE A N 1
ATOM 650 C CA . ILE A 1 83 ? 5.417 2.966 -9.861 1.00 96.62 83 ILE A CA 1
ATOM 651 C C . ILE A 1 83 ? 5.805 2.287 -11.172 1.00 96.62 83 ILE A C 1
ATOM 653 O O . ILE A 1 83 ? 5.020 1.530 -11.748 1.00 96.62 83 ILE A O 1
ATOM 657 N N . ALA A 1 84 ? 7.027 2.541 -11.640 1.00 95.69 84 ALA A N 1
ATOM 658 C CA . ALA A 1 84 ? 7.616 1.812 -12.754 1.00 95.69 84 ALA A CA 1
ATOM 659 C C . ALA A 1 84 ? 8.141 0.462 -12.254 1.00 95.69 84 ALA A C 1
ATOM 661 O O . ALA A 1 84 ? 9.033 0.401 -11.408 1.00 95.69 84 ALA A O 1
ATOM 662 N N . SER A 1 85 ? 7.589 -0.625 -12.781 1.00 93.12 85 SER A N 1
ATOM 663 C CA . SER A 1 85 ? 7.874 -1.988 -12.339 1.00 93.12 85 SER A CA 1
ATOM 664 C C . SER A 1 85 ? 7.862 -2.952 -13.532 1.00 93.12 85 SER A C 1
ATOM 666 O O . SER A 1 85 ? 7.698 -2.558 -14.691 1.00 93.12 85 SER A O 1
ATOM 668 N N . TRP A 1 86 ? 8.085 -4.228 -13.252 1.00 86.81 86 TRP A N 1
ATOM 669 C CA . TRP A 1 86 ? 8.005 -5.303 -14.225 1.00 86.81 86 TRP A CA 1
ATOM 670 C C . TRP A 1 86 ? 6.650 -5.994 -14.104 1.00 86.81 86 TRP A C 1
ATOM 672 O O . TRP A 1 86 ? 6.165 -6.282 -13.010 1.00 86.81 86 TRP A O 1
ATOM 682 N N . SER A 1 87 ? 6.020 -6.251 -15.242 1.00 81.00 87 SER A N 1
ATOM 683 C CA . SER A 1 87 ? 4.925 -7.210 -15.323 1.00 81.00 87 SER A CA 1
ATOM 684 C C . SER A 1 87 ? 5.443 -8.626 -15.085 1.00 81.00 87 SER A C 1
ATOM 686 O O . SER A 1 87 ? 6.630 -8.928 -15.221 1.00 81.00 87 SER A O 1
ATOM 688 N N . SER A 1 88 ? 4.513 -9.520 -14.802 1.00 72.62 88 SER A N 1
ATOM 689 C CA . SER A 1 88 ? 4.723 -10.965 -14.749 1.00 72.62 88 SER A CA 1
ATOM 690 C C . SER A 1 88 ? 5.315 -11.581 -16.012 1.00 72.62 88 SER A C 1
ATOM 692 O O . SER A 1 88 ? 5.973 -12.616 -15.942 1.00 72.62 88 SER A O 1
ATOM 694 N N . THR A 1 89 ? 5.086 -10.954 -17.166 1.00 79.25 89 THR A N 1
ATOM 695 C CA . THR A 1 89 ? 5.603 -11.404 -18.463 1.00 79.25 89 THR A CA 1
ATOM 696 C C . THR A 1 89 ? 6.973 -10.805 -18.789 1.00 79.25 89 THR A C 1
ATOM 698 O O . THR A 1 89 ? 7.524 -11.074 -19.853 1.00 79.25 89 THR A O 1
ATOM 701 N N . GLY A 1 90 ? 7.540 -9.995 -17.887 1.00 77.62 90 GLY A N 1
ATOM 702 C CA . GLY A 1 90 ? 8.840 -9.348 -18.071 1.00 77.62 90 GLY A CA 1
ATOM 703 C C . GLY A 1 90 ? 8.797 -8.058 -18.893 1.00 77.62 90 GLY A C 1
ATOM 704 O O . GLY A 1 90 ? 9.843 -7.480 -19.175 1.00 77.62 90 GLY A O 1
ATOM 705 N N . SER A 1 91 ? 7.611 -7.563 -19.259 1.00 83.94 91 SER A N 1
ATOM 706 C CA . SER A 1 91 ? 7.453 -6.239 -19.877 1.00 83.94 91 SER A CA 1
ATOM 707 C C . SER A 1 91 ? 7.498 -5.134 -18.819 1.00 83.94 91 SER A C 1
ATOM 709 O O . SER A 1 91 ? 7.008 -5.335 -17.706 1.00 83.94 91 SER A O 1
ATOM 711 N N . ARG A 1 92 ? 8.052 -3.961 -19.152 1.00 86.81 92 ARG A N 1
ATOM 712 C CA . ARG A 1 92 ? 7.996 -2.782 -18.269 1.00 86.81 92 ARG A CA 1
ATOM 713 C C . ARG A 1 92 ? 6.575 -2.237 -18.234 1.00 86.81 92 ARG A C 1
ATOM 715 O O . ARG A 1 92 ? 5.996 -1.976 -19.284 1.00 86.81 92 ARG A O 1
ATOM 722 N N . GLU A 1 93 ? 6.064 -2.001 -17.034 1.00 91.19 93 GLU A N 1
ATOM 723 C CA . GLU A 1 93 ? 4.747 -1.410 -16.814 1.00 91.19 93 GLU A CA 1
ATOM 724 C C . GLU A 1 93 ? 4.818 -0.289 -15.778 1.00 91.19 93 GLU A C 1
ATOM 726 O O . GLU A 1 93 ? 5.689 -0.264 -14.905 1.00 91.19 93 GLU A O 1
ATOM 731 N N . VAL A 1 94 ? 3.896 0.662 -15.898 1.00 94.62 94 VAL A N 1
ATOM 732 C CA . VAL A 1 94 ? 3.702 1.730 -14.920 1.00 94.62 94 VAL A CA 1
ATOM 733 C C . VAL A 1 94 ? 2.353 1.503 -14.270 1.00 94.62 94 VAL A C 1
ATOM 735 O O . VAL A 1 94 ? 1.332 1.464 -14.954 1.00 94.62 94 VAL A O 1
ATOM 738 N N . TYR A 1 95 ? 2.362 1.349 -12.954 1.00 93.25 95 TYR A N 1
ATOM 739 C CA . TYR A 1 95 ? 1.157 1.152 -12.167 1.00 93.25 95 TYR A CA 1
ATOM 740 C C . TYR A 1 95 ? 0.847 2.418 -11.385 1.00 93.25 95 TYR A C 1
ATOM 742 O O . TYR A 1 95 ? 1.722 2.944 -10.699 1.00 93.25 95 TYR A O 1
ATOM 750 N N . THR A 1 96 ? -0.399 2.872 -11.463 1.00 96.44 96 THR A N 1
ATOM 751 C CA . THR A 1 96 ? -0.876 4.029 -10.707 1.00 96.44 96 THR A CA 1
ATOM 752 C C . THR A 1 96 ? -1.719 3.557 -9.532 1.00 96.44 96 THR A C 1
ATOM 754 O O . THR A 1 96 ? -2.654 2.772 -9.704 1.00 96.44 96 THR A O 1
ATOM 757 N N . PHE A 1 97 ? -1.397 4.047 -8.340 1.00 95.25 97 PHE A N 1
ATOM 758 C CA . PHE A 1 97 ? -2.141 3.774 -7.113 1.00 95.25 97 PHE A CA 1
ATOM 759 C C . PHE A 1 97 ? -2.443 5.075 -6.388 1.00 95.25 97 PHE A C 1
ATOM 761 O O . PHE A 1 97 ? -1.687 6.034 -6.507 1.00 95.25 97 PHE A O 1
ATOM 768 N N . ASN A 1 98 ? -3.501 5.088 -5.578 1.00 94.12 98 ASN A N 1
ATOM 769 C CA . ASN A 1 98 ? -3.617 6.125 -4.554 1.00 94.12 98 ASN A CA 1
ATOM 770 C C . ASN A 1 98 ? -2.522 5.906 -3.497 1.00 94.12 98 ASN A C 1
ATOM 772 O O . ASN A 1 98 ? -2.073 4.770 -3.336 1.00 94.12 98 ASN A O 1
ATOM 776 N N . HIS A 1 99 ? -2.105 6.921 -2.739 1.00 92.19 99 HIS A N 1
ATOM 777 C CA . HIS A 1 99 ? -1.108 6.715 -1.679 1.00 92.19 99 HIS A CA 1
ATOM 778 C C . HIS A 1 99 ? -1.315 7.562 -0.421 1.00 92.19 99 HIS A C 1
ATOM 780 O O . HIS A 1 99 ? -2.000 8.580 -0.427 1.00 92.19 99 HIS A O 1
ATOM 786 N N . HIS A 1 100 ? -0.671 7.118 0.662 1.00 86.69 100 HIS A N 1
ATOM 787 C CA . HIS A 1 100 ? -0.488 7.872 1.911 1.00 86.69 100 HIS A CA 1
ATOM 788 C C . HIS A 1 100 ? 1.006 8.082 2.247 1.00 86.69 100 HIS A C 1
ATOM 790 O O . HIS A 1 100 ? 1.375 8.494 3.338 1.00 86.69 100 HIS A O 1
ATOM 796 N N . LEU A 1 101 ? 1.904 7.764 1.315 1.00 90.12 101 LEU A N 1
ATOM 797 C CA . LEU A 1 101 ? 3.346 7.840 1.556 1.00 90.12 101 LEU A CA 1
ATOM 798 C C . LEU A 1 101 ? 3.828 9.285 1.759 1.00 90.12 101 LEU A C 1
ATOM 800 O O . LEU A 1 101 ? 3.320 10.208 1.117 1.00 90.12 101 LEU A O 1
ATOM 804 N N . ASP A 1 102 ? 4.832 9.453 2.626 1.00 90.00 102 ASP A N 1
ATOM 805 C CA . ASP A 1 102 ? 5.440 10.750 2.924 1.00 90.00 102 ASP A CA 1
ATOM 806 C C . ASP A 1 102 ? 6.022 11.408 1.663 1.00 90.00 102 ASP A C 1
ATOM 808 O O . ASP A 1 102 ? 6.713 10.783 0.856 1.00 90.00 102 ASP A O 1
ATOM 812 N N . LYS A 1 103 ? 5.758 12.707 1.497 1.00 92.25 103 LYS A N 1
ATOM 813 C CA . LYS A 1 103 ? 6.141 13.439 0.286 1.00 92.25 103 LYS A CA 1
ATOM 814 C C . LYS A 1 103 ? 7.656 13.578 0.144 1.00 92.25 103 LYS A C 1
ATOM 816 O O . LYS A 1 103 ? 8.145 13.619 -0.983 1.00 92.25 103 LYS A O 1
ATOM 821 N N . ASN A 1 104 ? 8.398 13.695 1.245 1.00 94.12 104 ASN A N 1
ATOM 822 C CA . ASN A 1 104 ? 9.854 13.813 1.187 1.00 94.12 104 ASN A CA 1
ATOM 823 C C . ASN A 1 104 ? 10.486 12.465 0.843 1.00 94.12 104 ASN A C 1
ATOM 825 O O . ASN A 1 104 ? 11.340 12.430 -0.040 1.00 94.12 104 ASN A O 1
ATOM 829 N N . LEU A 1 105 ? 9.981 11.373 1.425 1.00 93.88 105 LEU A N 1
ATOM 830 C CA . LEU A 1 105 ? 10.351 10.010 1.041 1.00 93.88 105 LEU A CA 1
ATOM 831 C C . LEU A 1 105 ? 10.134 9.777 -0.462 1.00 93.88 105 LEU A C 1
ATOM 833 O O . LEU A 1 105 ? 11.031 9.316 -1.161 1.00 93.88 105 LEU A O 1
ATOM 837 N N . LEU A 1 106 ? 8.965 10.144 -0.998 1.00 95.31 106 LEU A N 1
ATOM 838 C CA . LEU A 1 106 ? 8.686 9.973 -2.428 1.00 95.31 106 LEU A CA 1
ATOM 839 C C . LEU A 1 106 ? 9.590 10.824 -3.328 1.00 95.31 106 LEU A C 1
ATOM 841 O O . LEU A 1 106 ? 9.997 10.359 -4.395 1.00 95.31 106 LEU A O 1
ATOM 845 N N . LYS A 1 107 ? 9.936 12.051 -2.912 1.00 96.94 107 LYS A N 1
ATOM 846 C CA . LYS A 1 107 ? 10.923 12.882 -3.625 1.00 96.94 107 LYS A CA 1
ATOM 847 C C . LYS A 1 107 ? 12.288 12.205 -3.665 1.00 96.94 107 LYS A C 1
ATOM 849 O O . LYS A 1 107 ? 12.908 12.185 -4.725 1.00 96.94 107 LYS A O 1
ATOM 854 N N . GLU A 1 108 ? 12.735 11.671 -2.532 1.00 96.44 108 GLU A N 1
ATOM 855 C CA . GLU A 1 108 ? 14.013 10.974 -2.410 1.00 96.44 108 GLU A CA 1
ATOM 856 C C . GLU A 1 108 ? 14.055 9.755 -3.332 1.00 96.44 108 GLU A C 1
ATOM 858 O O . GLU A 1 108 ? 14.902 9.708 -4.225 1.00 96.44 108 GLU A O 1
ATOM 863 N N . LEU A 1 109 ? 13.074 8.855 -3.219 1.00 96.25 109 LEU A N 1
ATOM 864 C CA . LEU A 1 109 ? 12.972 7.649 -4.046 1.00 96.25 109 LEU A CA 1
ATOM 865 C C . LEU A 1 109 ? 12.884 7.962 -5.549 1.00 96.25 109 LEU A C 1
ATOM 867 O O . LEU A 1 109 ? 13.513 7.291 -6.367 1.00 96.25 109 LEU A O 1
ATOM 871 N N . LYS A 1 110 ? 12.137 9.007 -5.936 1.00 97.00 110 LYS A N 1
ATOM 872 C CA . LYS A 1 110 ? 12.070 9.461 -7.336 1.00 97.00 110 LYS A CA 1
ATOM 873 C C . LYS A 1 110 ? 13.426 9.968 -7.830 1.00 97.00 110 LYS A C 1
ATOM 875 O O . LYS A 1 110 ? 13.785 9.738 -8.981 1.00 97.00 110 LYS A O 1
ATOM 880 N N . SER A 1 111 ? 14.165 10.681 -6.981 1.00 97.00 111 SER A N 1
ATOM 881 C CA . SER A 1 111 ? 15.470 11.244 -7.337 1.00 97.00 111 SER A CA 1
ATOM 882 C C . SER A 1 111 ? 16.580 10.193 -7.401 1.00 97.00 111 SER A C 1
ATOM 884 O O . SER A 1 111 ? 17.442 10.286 -8.273 1.00 97.00 111 SER A O 1
ATOM 886 N N . SER A 1 112 ? 16.545 9.187 -6.520 1.00 95.88 112 SER A N 1
ATOM 887 C CA . SER A 1 112 ? 17.524 8.099 -6.489 1.00 95.88 112 SER A CA 1
ATOM 888 C C . SER A 1 112 ? 17.279 7.063 -7.588 1.00 95.88 112 SER A C 1
ATOM 890 O O . SER A 1 112 ? 18.225 6.432 -8.056 1.00 95.88 112 SER A O 1
ATOM 892 N N . GLY A 1 113 ? 16.022 6.887 -8.015 1.00 93.19 113 GLY A N 1
ATOM 893 C CA . GLY A 1 113 ? 15.632 5.820 -8.937 1.00 93.19 113 GLY A CA 1
ATOM 894 C C . GLY A 1 113 ? 15.752 4.425 -8.318 1.00 93.19 113 GLY A C 1
ATOM 895 O O . GLY A 1 113 ? 15.821 3.432 -9.046 1.00 93.19 113 GLY A O 1
ATOM 896 N N . GLU A 1 114 ? 15.812 4.353 -6.988 1.00 93.50 114 GLU A N 1
ATOM 897 C CA . GLU A 1 114 ? 15.946 3.108 -6.246 1.00 93.50 114 GLU A CA 1
ATOM 898 C C . GLU A 1 114 ? 14.713 2.216 -6.424 1.00 93.50 114 GLU A C 1
ATOM 900 O O . GLU A 1 114 ? 13.573 2.684 -6.494 1.00 93.50 114 GLU A O 1
ATOM 905 N N . LEU A 1 115 ? 14.962 0.909 -6.513 1.00 93.88 115 LEU A N 1
ATOM 906 C CA . LEU A 1 115 ? 13.914 -0.098 -6.569 1.00 93.88 115 LEU A CA 1
ATOM 907 C C . LEU A 1 115 ? 13.576 -0.549 -5.150 1.00 93.88 115 LEU A C 1
ATOM 909 O O . LEU A 1 115 ? 14.387 -1.208 -4.500 1.00 93.88 115 LEU A O 1
ATOM 913 N N . VAL A 1 116 ? 12.360 -0.240 -4.712 1.00 95.56 116 VAL A N 1
ATOM 914 C CA . VAL A 1 116 ? 11.841 -0.590 -3.385 1.00 95.56 116 VAL A CA 1
ATOM 915 C C . VAL A 1 116 ? 10.546 -1.384 -3.507 1.00 95.56 116 VAL A C 1
ATOM 917 O O . VAL A 1 116 ? 9.905 -1.413 -4.563 1.00 95.56 116 VAL A O 1
ATOM 920 N N . GLU A 1 117 ? 10.158 -2.063 -2.431 1.00 95.19 117 GLU A N 1
ATOM 921 C CA . GLU A 1 117 ? 8.904 -2.805 -2.385 1.00 95.19 117 GLU A CA 1
ATOM 922 C C . GLU A 1 117 ? 7.791 -1.945 -1.773 1.00 95.19 117 GLU A C 1
ATOM 924 O O . GLU A 1 117 ? 7.929 -1.381 -0.696 1.00 95.19 117 GLU A O 1
ATOM 929 N N . PHE A 1 118 ? 6.658 -1.833 -2.461 1.00 95.06 118 PHE A N 1
ATOM 930 C CA . PHE A 1 118 ? 5.487 -1.088 -2.004 1.00 95.06 118 PHE A CA 1
ATOM 931 C C . PHE A 1 118 ? 4.391 -2.051 -1.571 1.00 95.06 118 PHE A C 1
ATOM 933 O O . PHE A 1 118 ? 3.983 -2.910 -2.354 1.00 95.06 118 PHE A O 1
ATOM 940 N N . LEU A 1 119 ? 3.848 -1.868 -0.367 1.00 94.12 119 LEU A N 1
ATOM 941 C CA . LEU A 1 119 ? 2.648 -2.572 0.073 1.00 94.12 119 LEU A CA 1
ATOM 942 C C . LEU A 1 119 ? 1.400 -1.861 -0.454 1.00 94.12 119 LEU A C 1
ATOM 944 O O . LEU A 1 119 ? 1.094 -0.732 -0.057 1.00 94.12 119 LEU A O 1
ATOM 948 N N . ILE A 1 120 ? 0.655 -2.558 -1.312 1.00 93.94 120 ILE A N 1
ATOM 949 C CA . ILE A 1 120 ? -0.619 -2.093 -1.850 1.00 93.94 120 ILE A CA 1
ATOM 950 C C . ILE A 1 120 ? -1.762 -2.780 -1.107 1.00 93.94 120 ILE A C 1
ATOM 952 O O . ILE A 1 120 ? -1.885 -4.003 -1.143 1.00 93.94 120 ILE A O 1
ATOM 956 N N . VAL A 1 121 ? -2.644 -2.003 -0.479 1.00 92.75 121 VAL A N 1
ATOM 957 C CA . VAL A 1 121 ? -3.848 -2.498 0.206 1.00 92.75 121 VAL A CA 1
ATOM 958 C C . VAL A 1 121 ? -5.072 -1.841 -0.408 1.00 92.75 121 VAL A C 1
ATOM 960 O O . VAL A 1 121 ? -5.207 -0.623 -0.387 1.00 92.75 121 VAL A O 1
ATOM 963 N N . ASN A 1 122 ? -5.979 -2.639 -0.976 1.00 90.44 122 ASN A N 1
ATOM 964 C CA . ASN A 1 122 ? -7.184 -2.132 -1.649 1.00 90.44 122 ASN A CA 1
ATOM 965 C C . ASN A 1 122 ? -6.912 -1.013 -2.687 1.00 90.44 122 ASN A C 1
ATOM 967 O O . ASN A 1 122 ? -7.683 -0.060 -2.790 1.00 90.44 122 ASN A O 1
ATOM 971 N N . GLY A 1 123 ? -5.795 -1.094 -3.419 1.00 89.69 123 GLY A N 1
ATOM 972 C CA . GLY A 1 123 ? -5.399 -0.085 -4.413 1.00 89.69 123 GLY A CA 1
ATOM 973 C C . GLY A 1 123 ? -4.718 1.170 -3.848 1.00 89.69 123 GLY A C 1
ATOM 974 O O . GLY A 1 123 ? -4.505 2.118 -4.600 1.00 89.69 123 GLY A O 1
ATOM 975 N N . TYR A 1 124 ? -4.372 1.177 -2.558 1.00 92.69 124 TYR A N 1
ATOM 976 C CA . TYR A 1 124 ? -3.588 2.234 -1.918 1.00 92.69 124 TYR A CA 1
ATOM 977 C C . TYR A 1 124 ? -2.169 1.751 -1.619 1.00 92.69 124 TYR A C 1
ATO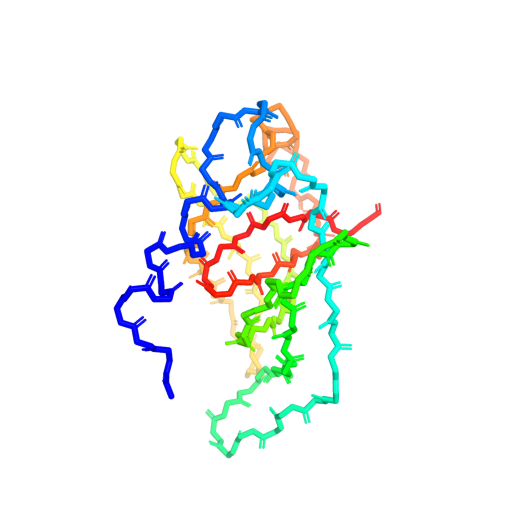M 979 O O . TYR A 1 124 ? -2.003 0.732 -0.953 1.00 92.69 124 TYR A O 1
ATOM 987 N N . ALA A 1 125 ? -1.160 2.496 -2.062 1.00 93.44 125 ALA A N 1
ATOM 988 C CA . ALA A 1 125 ? 0.214 2.368 -1.600 1.00 93.44 125 ALA A CA 1
ATOM 989 C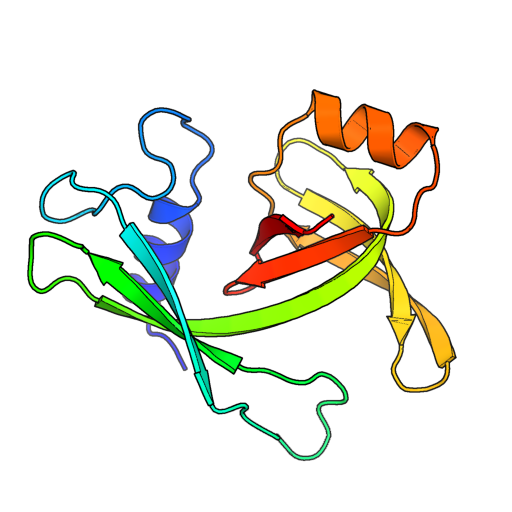 C . ALA A 1 125 ? 0.338 3.016 -0.214 1.00 93.44 125 ALA A C 1
ATOM 991 O O . ALA A 1 125 ? 0.254 4.239 -0.070 1.00 93.44 125 ALA A O 1
ATOM 992 N N . ILE A 1 126 ? 0.488 2.185 0.814 1.00 91.50 126 ILE A N 1
ATOM 993 C CA . ILE A 1 126 ? 0.413 2.637 2.211 1.00 91.50 126 ILE A CA 1
ATOM 994 C C . ILE A 1 126 ? 1.749 2.570 2.949 1.00 91.50 126 ILE A C 1
ATOM 996 O O . ILE A 1 126 ? 1.927 3.290 3.925 1.00 91.50 126 ILE A O 1
ATOM 1000 N N . VAL A 1 127 ? 2.674 1.715 2.505 1.00 90.50 127 VAL A N 1
ATOM 1001 C CA . VAL A 1 127 ? 3.979 1.499 3.144 1.00 90.50 127 VAL A CA 1
ATOM 1002 C C . VAL A 1 127 ? 5.020 1.168 2.073 1.00 90.50 127 VAL A C 1
ATOM 1004 O O . VAL A 1 127 ? 4.716 0.441 1.124 1.00 90.50 127 VAL A O 1
ATOM 1007 N N . VAL A 1 128 ? 6.236 1.691 2.243 1.00 91.44 128 VAL A N 1
ATOM 1008 C CA . VAL A 1 128 ? 7.447 1.219 1.555 1.00 91.44 128 VAL A CA 1
ATOM 1009 C C . VAL A 1 128 ? 8.150 0.225 2.480 1.00 91.44 128 VAL A C 1
ATOM 1011 O O . VAL A 1 128 ? 8.358 0.523 3.653 1.00 91.44 128 VAL A O 1
ATOM 1014 N N . ILE A 1 129 ? 8.458 -0.961 1.966 1.00 86.69 129 ILE A N 1
ATOM 1015 C CA . ILE A 1 129 ? 9.180 -2.038 2.639 1.00 86.69 129 ILE A CA 1
ATOM 1016 C C . ILE A 1 129 ? 10.611 -2.016 2.085 1.00 86.69 129 ILE A C 1
ATOM 1018 O O . ILE A 1 129 ? 10.822 -2.258 0.893 1.00 86.69 129 ILE A O 1
ATOM 1022 N N . GLY A 1 130 ? 11.573 -1.673 2.943 1.00 60.66 130 GLY A N 1
ATOM 1023 C CA . GLY A 1 130 ? 12.990 -1.514 2.614 1.00 60.66 130 GLY A CA 1
ATOM 1024 C C . GLY A 1 130 ? 13.815 -1.282 3.865 1.00 60.66 130 GLY A C 1
ATOM 1025 O O . GLY A 1 130 ? 13.357 -0.477 4.708 1.00 60.66 130 GLY A O 1
#

Radius of gyration: 15.18 Å; chains: 1; bounding box: 37×32×41 Å

=== Feature glossary ===
Reading guide. The protein is described through the following features:

Foldseek 3Di. A 3Di character summarizes, for each residue, the relative orientation of the Cα frame of its nearest spatial neighbor. Because it encodes fold topology rather than chemistry, 3Di alignments detect remote structural similarity that sequence alignment misses.

Contact-map, Ramachandran, and PAE plots. Plot images: a contact map (which residues are close in 3D, as an N×N binary image), a Ramachandran scatter (backbone torsion angles, revealing secondary-structure composition at a glance), and — for AlphaFold structures — a PAE heatmap (pairwise prediction confidence).

Radius of gyration, Cα contacts, bounding box. Radius of gyration (Rg) is the root-mean-square distance of Cα atoms from their centroid — a single number for overall size and compactness. A globular domain of N residues has Rg ≈ 2.2·N^0.38 Å; an extended or disordered chain has a much larger Rg. The Cα contact count is the number of residue pairs whose Cα atoms are within 8 Å and are more than four positions apart in sequence — a standard proxy for tertiary packing density. The bounding box is the smallest axis-aligned box enclosing all Cα atoms.

Secondary structure (8-state, DSSP). Eight-state secondary structure (DSSP): H is the canonical α-helix, G the tighter 3₁₀-helix, I the wider π-helix; E/B are β-structure, T and S are turns and bends, and '-' is everything else. DSSP derives these from the pattern of main-chain N–H···O=C hydrogen bonds, not from the sequence.

B-factor. B-factor (Debye–Waller factor) reflects atomic displacement in the crystal lattice. It is an experimental observable (units Å²), not a prediction; low values mean the atom is pinned down, high values mean it moves or is heterogeneous across the crystal.

pLDDT. pLDDT is the predicted lDDT-Cα score: AlphaFold's confidence that the local environment of each residue (all inter-atomic distances within 15 Å) is correctly placed. It is a per-residue number between 0 and 100, with higher meaning more reliable.

Nearest PDB structures. Nearest PDB neighbors are the top structural matches found by Foldseek when searching this structure against the entire Protein Data Bank. Each hit reports a TM-score (0 to 1; >0.5 almost always implies the same fold) and an E-value. These are *structural* homologs — they may share no detectable sequence similarity.

Solvent-accessible surface area. Accessible surface area quantifies burial. A residue with SASA near zero is packed into the hydrophobic core; one with SASA >100 Å² sits on the surface. Computed here via the Shrake–Rupley numerical algorithm with a 1.4 Å probe.

Rendered structure images. Structur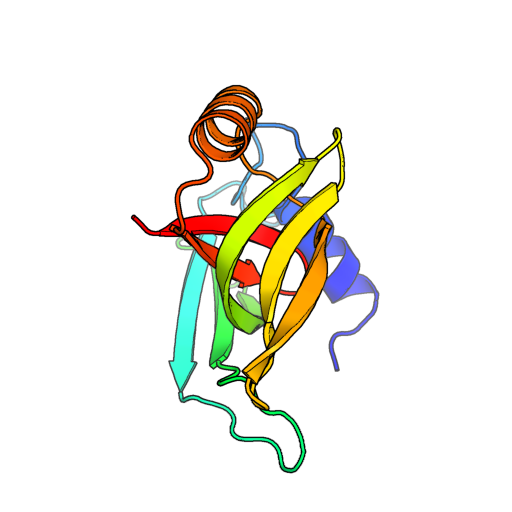e images are PyMOL renders from six orthogonal camera directions. Cartoon representation draws helices as coils and strands as arrows; sticks shows the backbone as bonds; surface shows the solvent-excluded envelope. Rainbow coloring maps sequence position to hue (blue→red, N→C); chain coloring assigns a distinct color per polypeptide.

Backbone torsions (φ/ψ). φ (phi) and ψ (psi) are the two rotatable backbone dihedrals per residue: φ is the C(i-1)–N–Cα–C torsion, ψ is the N–Cα–C–N(i+1) torsion, both in degrees on (−180°, 180°]. α-helical residues cluster near (−60°, −45°); β-strand residues near (−120°, +130°). A Ramachandran plot is simply a scatter of (φ, ψ) for every residue.

Predicted aligned error. Predicted Aligned Error (PAE) is an AlphaFold confidence matrix: entry (i, j) is the expected error in the position of residue j, in ångströms, when the prediction is superimposed on the true structure at residue i. Low PAE within a block of residues means that block is internally rigid and well-predicted; high PAE between tw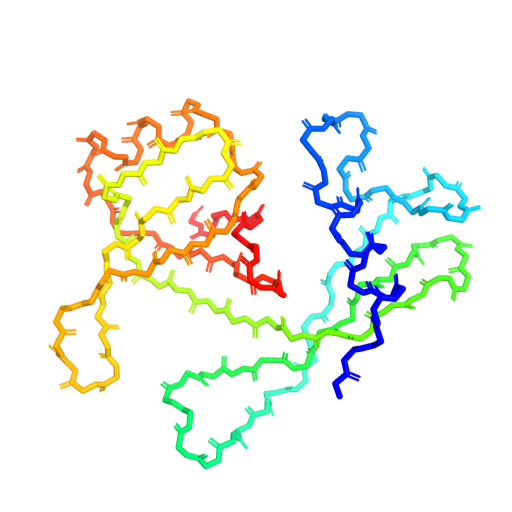o blocks means their relative placement is uncertain even if each block individually is confident.

mmCIF coordinates. Structure coordinates are given as an mmCIF _atom_site loop: one row per atom with element, residue name, chain id, sequence number, and x/y/z position in Å. Only the four main-chain atoms per residue are included here; side chains are omitted to keep the record compact.

InterPro / GO / CATH / organism. Database cross-references. InterPro integrates a dozen domain/family signature databases into unified entries with residue-range hits. GO terms attach function/process/location labels with evidence codes. CATH codes position the fold in a four-level structural taxonomy. Organism is the NCBI-taxonomy species name.

Secondary structure (3-state, P-SEA). SS3 is a coarse helix/strand/coil call (letters a/b/c) made by the P-SEA algorithm from inter-Cα distances and dihedrals. It is less detailed than DSSP but needs only Cα positions.

Sequence. Sequence gives the chain of amino acids in standard one-letter code (A=alanine, C=cysteine, …, Y=tyrosine), read N→C. It is the only feature that is directly encoded by the gene; all structural features are derived from the folded form of this sequence.